Protein AF-A0A428NJE3-F1 (afdb_monomer_lite)

InterPro domains:
  IPR001487 Bromodomain [PF00439] (2-71)
  IPR001487 Bromodomain [PR00503] (6-19)
  IPR001487 Bromodomain [PR00503] (20-36)
  IPR001487 Bromodomain [PR00503] (36-54)
  IPR001487 Bromodomain [PR00503] (54-72)
  IPR001487 Bromodomain [PS50014] (3-72)
  IPR001487 Bromodomain [SM00297] (2-72)
  IPR018359 Bromodomain, conserved site [PS00633] (8-65)
  IPR036427 Bromodomain-like superfamily [G3DSA:1.20.920.10] (1-72)
  IPR036427 Bromodomain-like superfamily [SSF47370] (2-71)
  IPR037800 Histone acetyltransferase GCN5 [PTHR45750] (2-71)

Foldseek 3Di:
DLCPDPPQVVQADWDDCVVPVCLCVQQVDTAGPVVLVVCVVVVVPPDVVVSVVRVVSSVVSCCSCPPPPHDD

Structure (mmCIF, N/CA/C/O backbone):
data_AF-A0A428NJE3-F1
#
_entry.id   AF-A0A428NJE3-F1
#
loop_
_atom_site.group_PDB
_atom_site.id
_atom_site.type_symbol
_atom_site.label_atom_id
_atom_site.label_alt_id
_atom_site.label_comp_id
_atom_site.label_asym_id
_atom_site.label_entity_id
_atom_site.label_seq_id
_atom_site.pdbx_PDB_ins_code
_atom_site.Cartn_x
_atom_site.Cartn_y
_atom_site.Cartn_z
_atom_site.occupancy
_atom_site.B_iso_or_equiv
_atom_site.auth_seq_id
_atom_site.auth_comp_id
_atom_site.auth_asym_id
_atom_site.auth_atom_id
_atom_site.pdbx_PDB_model_num
ATOM 1 N N . GLY A 1 1 ? 1.590 12.171 10.658 1.00 75.25 1 GLY A N 1
ATOM 2 C CA . GLY A 1 1 ? 0.979 10.898 10.230 1.00 75.25 1 GLY A CA 1
ATOM 3 C C . GLY A 1 1 ? 1.772 10.325 9.075 1.00 75.25 1 GLY A C 1
ATOM 4 O O . GLY A 1 1 ? 2.472 11.097 8.427 1.00 75.25 1 GLY A O 1
ATOM 5 N N . LEU A 1 2 ? 1.676 9.015 8.835 1.00 82.69 2 LEU A N 1
ATOM 6 C CA . LEU A 1 2 ? 2.452 8.290 7.814 1.00 82.69 2 LEU A CA 1
ATOM 7 C C . LEU A 1 2 ? 2.404 8.961 6.430 1.00 82.69 2 LEU A C 1
ATOM 9 O O . LEU A 1 2 ? 3.456 9.237 5.869 1.00 82.69 2 LEU A O 1
ATOM 13 N N . GLN A 1 3 ? 1.221 9.365 5.957 1.00 87.00 3 GLN A N 1
ATOM 14 C CA . GLN A 1 3 ? 1.042 10.045 4.663 1.00 87.00 3 GLN A CA 1
ATOM 15 C C . GLN A 1 3 ? 1.712 11.434 4.551 1.00 87.00 3 GLN A C 1
ATOM 17 O O . GLN A 1 3 ? 1.911 11.946 3.458 1.00 87.00 3 GLN A O 1
ATOM 22 N N . LYS A 1 4 ? 2.059 12.084 5.673 1.00 89.44 4 LYS A N 1
ATOM 23 C CA . LYS A 1 4 ? 2.743 13.397 5.678 1.00 89.44 4 LYS A CA 1
ATOM 24 C C . LYS A 1 4 ? 4.263 13.266 5.785 1.00 89.44 4 LYS A C 1
ATOM 26 O O . LYS A 1 4 ? 4.970 14.272 5.788 1.00 89.44 4 LYS A O 1
ATOM 31 N N . HIS A 1 5 ? 4.777 12.047 5.946 1.00 92.44 5 HIS A N 1
ATOM 32 C CA . HIS A 1 5 ? 6.211 11.817 6.044 1.00 92.44 5 HIS A CA 1
ATOM 33 C C . HIS A 1 5 ? 6.871 12.051 4.677 1.00 92.44 5 HIS A C 1
ATOM 35 O O . HIS A 1 5 ? 6.343 11.615 3.658 1.00 92.44 5 HIS A O 1
ATOM 41 N N . LYS A 1 6 ? 8.044 12.699 4.633 1.00 92.31 6 LYS A N 1
ATOM 42 C CA . LYS A 1 6 ? 8.712 13.072 3.365 1.00 92.31 6 LYS A CA 1
ATOM 43 C C . LYS A 1 6 ? 9.019 11.872 2.460 1.00 92.31 6 LYS A C 1
ATOM 45 O O . LYS A 1 6 ? 9.013 12.001 1.244 1.00 92.31 6 LYS A O 1
ATOM 50 N N . SER A 1 7 ? 9.247 10.706 3.057 1.00 92.25 7 SER A N 1
ATOM 51 C CA . SER A 1 7 ? 9.531 9.454 2.342 1.00 92.25 7 SER A CA 1
ATOM 52 C C . SER A 1 7 ? 8.284 8.626 2.013 1.00 92.25 7 SER A C 1
ATOM 54 O O . SER A 1 7 ? 8.423 7.484 1.597 1.00 92.25 7 SER A O 1
ATOM 56 N N . SER A 1 8 ? 7.074 9.145 2.251 1.00 93.50 8 SER A N 1
ATOM 57 C CA . SER A 1 8 ? 5.837 8.375 2.053 1.00 93.50 8 SER A CA 1
ATOM 58 C C . SER A 1 8 ? 5.364 8.313 0.603 1.00 93.50 8 SER A C 1
ATOM 60 O O . SER A 1 8 ? 4.554 7.450 0.288 1.00 93.50 8 SER A O 1
ATOM 62 N N . TRP A 1 9 ? 5.878 9.188 -0.270 1.00 94.50 9 TRP A N 1
ATOM 63 C CA . TRP A 1 9 ? 5.387 9.363 -1.639 1.00 94.50 9 TRP A CA 1
ATOM 64 C C . TRP A 1 9 ? 5.266 8.070 -2.476 1.00 94.50 9 TRP A C 1
ATOM 66 O O . TRP A 1 9 ? 4.271 7.977 -3.191 1.00 94.50 9 TRP A O 1
ATOM 76 N N . PRO A 1 10 ? 6.148 7.045 -2.368 1.00 93.88 10 PRO A N 1
ATOM 77 C CA . PRO A 1 10 ? 5.999 5.804 -3.141 1.00 93.88 10 PRO A CA 1
ATOM 78 C C . PRO A 1 10 ? 4.850 4.913 -2.658 1.00 93.88 10 PRO A C 1
ATOM 80 O O . PRO A 1 10 ? 4.471 3.972 -3.340 1.00 93.88 10 PRO A O 1
ATOM 83 N N 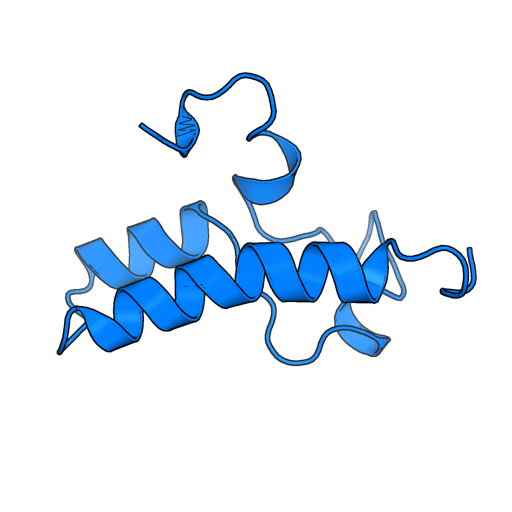. PHE A 1 11 ? 4.331 5.176 -1.458 1.00 96.75 11 PHE A N 1
ATOM 84 C CA . PHE A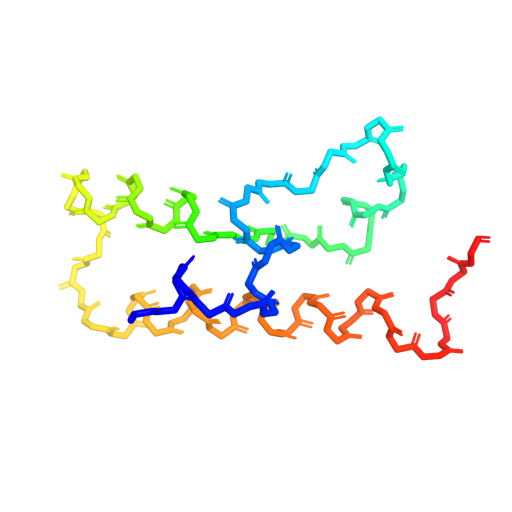 1 11 ? 3.335 4.347 -0.782 1.00 96.75 11 PHE A CA 1
ATOM 85 C C . PHE A 1 11 ? 1.967 5.025 -0.718 1.00 96.75 11 PHE A C 1
ATOM 87 O O . PHE A 1 11 ? 1.074 4.508 -0.059 1.00 96.75 11 PHE A O 1
ATOM 94 N N . LEU A 1 12 ? 1.802 6.211 -1.316 1.00 97.38 12 LEU A N 1
ATOM 95 C CA . LEU A 1 12 ? 0.550 6.966 -1.228 1.00 97.38 12 LEU A CA 1
ATOM 96 C C . LEU A 1 12 ? -0.559 6.386 -2.106 1.00 97.38 12 LEU A C 1
ATOM 98 O O . LEU A 1 12 ? -1.723 6.604 -1.791 1.00 97.38 12 LEU A O 1
ATOM 102 N N . GLN A 1 13 ? -0.202 5.720 -3.202 1.00 97.88 13 GLN A N 1
ATOM 103 C CA . GLN A 1 13 ? -1.117 5.189 -4.213 1.00 97.88 13 GLN A CA 1
ATOM 104 C C . GLN A 1 13 ? -0.637 3.804 -4.675 1.00 97.88 13 GLN A C 1
ATOM 106 O O . GLN A 1 13 ? 0.542 3.488 -4.479 1.00 97.88 13 GLN A O 1
ATOM 111 N N . PRO A 1 14 ? -1.507 2.993 -5.308 1.00 97.94 14 PRO A N 1
ATOM 112 C CA . PRO A 1 14 ? -1.099 1.728 -5.904 1.00 97.94 14 PRO A CA 1
ATOM 113 C C . PRO A 1 14 ? 0.044 1.916 -6.908 1.00 97.94 14 PRO A C 1
ATOM 115 O O . PRO A 1 14 ? 0.073 2.900 -7.650 1.00 97.94 14 PRO A O 1
ATOM 118 N N . VAL A 1 15 ? 0.963 0.950 -6.972 1.00 96.38 15 VAL A N 1
ATOM 119 C CA . VAL A 1 15 ? 2.021 0.943 -7.992 1.00 96.38 15 VAL A CA 1
ATOM 120 C C . VAL A 1 15 ? 1.390 0.798 -9.375 1.00 96.38 15 VAL A C 1
ATOM 122 O O . VAL A 1 15 ? 0.659 -0.150 -9.635 1.00 96.38 15 VAL A O 1
ATOM 125 N N . SER A 1 16 ? 1.672 1.729 -10.280 1.00 94.94 16 SER A N 1
ATOM 126 C CA . SER A 1 16 ? 1.176 1.657 -11.653 1.00 94.94 16 SER A CA 1
ATOM 127 C C . SER A 1 16 ? 1.830 0.497 -12.404 1.00 94.94 16 SER A C 1
ATOM 129 O O . SER A 1 16 ? 3.056 0.415 -12.484 1.00 94.94 16 SER A O 1
ATOM 131 N N . LYS A 1 17 ? 1.017 -0.379 -13.007 1.00 90.12 17 LYS A N 1
ATOM 132 C CA . LYS A 1 17 ? 1.512 -1.455 -13.882 1.00 90.12 17 LYS A CA 1
ATOM 133 C C . LYS A 1 17 ? 2.203 -0.906 -15.136 1.00 90.12 17 LYS A C 1
ATOM 135 O O . LYS A 1 17 ? 3.096 -1.558 -15.665 1.00 90.12 17 LYS A O 1
ATOM 140 N N . ASP A 1 18 ? 1.795 0.271 -15.602 1.00 92.62 18 ASP A N 1
ATOM 141 C CA . ASP A 1 18 ? 2.397 0.899 -16.780 1.00 92.62 18 ASP A CA 1
ATOM 142 C C . ASP A 1 18 ? 3.802 1.440 -16.469 1.00 92.62 18 ASP A C 1
ATOM 144 O O . ASP A 1 18 ? 4.666 1.441 -17.344 1.00 92.62 18 ASP A O 1
ATOM 148 N N . ASP A 1 19 ? 4.045 1.836 -15.214 1.00 90.94 19 ASP A N 1
ATOM 149 C CA . ASP A 1 19 ? 5.345 2.345 -14.763 1.00 90.94 19 ASP A CA 1
ATOM 150 C C . ASP A 1 19 ? 6.278 1.219 -14.290 1.00 90.94 19 ASP A C 1
ATOM 152 O O . ASP A 1 19 ? 7.498 1.326 -14.415 1.00 90.94 19 ASP A O 1
ATOM 156 N N . VAL A 1 20 ? 5.711 0.138 -13.739 1.00 91.69 20 VAL A N 1
ATOM 157 C CA . VAL A 1 20 ? 6.449 -1.009 -13.191 1.00 91.69 20 VAL A CA 1
ATOM 158 C C . VAL A 1 20 ? 5.792 -2.312 -13.655 1.00 91.69 20 VAL A C 1
ATOM 160 O O . VAL A 1 20 ? 4.920 -2.878 -12.988 1.00 91.69 20 VAL A O 1
ATOM 163 N N . ALA A 1 21 ? 6.202 -2.778 -14.835 1.00 91.69 21 ALA A N 1
ATOM 164 C CA . ALA A 1 21 ? 5.534 -3.855 -15.570 1.00 91.69 21 ALA A CA 1
ATOM 165 C C . ALA A 1 21 ? 5.455 -5.191 -14.808 1.00 91.69 21 ALA A C 1
ATOM 167 O O . ALA A 1 21 ? 4.440 -5.889 -14.884 1.00 91.69 21 ALA A O 1
ATOM 168 N N . ASP A 1 22 ? 6.499 -5.532 -14.058 1.00 90.88 22 ASP A N 1
ATOM 169 C CA . ASP A 1 22 ? 6.673 -6.806 -13.356 1.00 90.88 22 ASP A CA 1
ATOM 170 C C . ASP A 1 22 ? 6.212 -6.765 -11.885 1.00 90.88 22 ASP A C 1
ATOM 172 O O . ASP A 1 22 ? 6.214 -7.791 -11.195 1.00 90.88 22 ASP A O 1
ATOM 176 N N . TYR A 1 23 ? 5.750 -5.608 -11.391 1.00 94.25 23 TYR A N 1
ATOM 177 C CA . TYR A 1 23 ? 5.377 -5.441 -9.984 1.00 94.25 23 TYR A CA 1
ATOM 178 C C . TYR A 1 23 ? 4.336 -6.468 -9.537 1.00 94.25 23 TYR A C 1
ATOM 180 O O . TYR A 1 23 ? 4.530 -7.172 -8.549 1.00 94.25 23 TYR A O 1
ATOM 188 N N . TYR A 1 24 ? 3.256 -6.615 -10.304 1.00 95.12 24 TYR A N 1
ATOM 189 C CA . TYR A 1 24 ? 2.165 -7.548 -10.003 1.00 95.12 24 TYR A CA 1
ATOM 190 C C . TYR A 1 24 ? 2.493 -9.012 -10.355 1.00 95.12 24 TYR A C 1
ATOM 192 O O . TYR A 1 24 ? 1.775 -9.940 -9.968 1.00 95.12 24 TYR A O 1
ATOM 200 N N . GLU A 1 25 ? 3.597 -9.254 -11.065 1.00 93.44 25 GLU A N 1
ATOM 201 C CA . GLU A 1 25 ? 4.140 -10.600 -11.251 1.00 93.44 25 GLU A CA 1
ATOM 202 C C . GLU A 1 25 ? 4.887 -11.055 -9.992 1.00 93.44 25 GLU A C 1
ATOM 204 O O . GLU A 1 25 ? 4.740 -12.207 -9.573 1.00 93.44 25 GLU A O 1
ATOM 209 N N . THR A 1 26 ? 5.585 -10.136 -9.325 1.00 92.25 26 THR A N 1
ATOM 210 C CA . THR A 1 26 ? 6.364 -10.395 -8.104 1.00 92.25 26 THR A CA 1
ATOM 211 C C . THR A 1 26 ? 5.529 -10.284 -6.821 1.00 92.25 26 THR A C 1
ATOM 213 O O . THR A 1 26 ? 5.657 -11.115 -5.911 1.00 92.25 26 THR A O 1
ATOM 216 N N . ILE A 1 27 ? 4.653 -9.281 -6.744 1.00 95.88 27 ILE A N 1
ATOM 217 C CA . ILE A 1 27 ? 3.832 -8.937 -5.580 1.00 95.88 27 ILE A CA 1
ATOM 218 C C . ILE A 1 27 ? 2.400 -9.433 -5.777 1.00 95.88 27 ILE A C 1
ATOM 220 O O . ILE A 1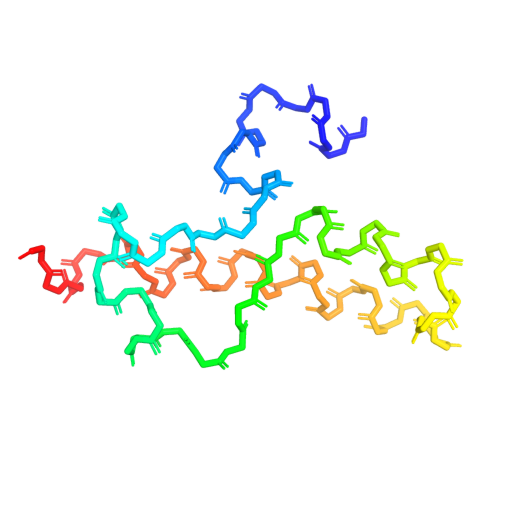 27 ? 1.697 -9.015 -6.694 1.00 95.88 27 ILE A O 1
ATOM 224 N N . LYS A 1 28 ? 1.963 -10.344 -4.899 1.00 95.94 28 LYS A N 1
ATOM 225 C CA . LYS A 1 28 ? 0.648 -11.008 -4.996 1.00 95.94 28 LYS A CA 1
ATOM 226 C C . LYS A 1 28 ? -0.450 -10.339 -4.176 1.00 95.94 28 LYS A C 1
ATOM 228 O O . LYS A 1 28 ? -1.613 -10.426 -4.550 1.00 95.94 28 LYS A O 1
ATOM 233 N N . GLU A 1 29 ? -0.079 -9.652 -3.101 1.00 97.75 29 GLU A N 1
ATOM 234 C CA . GLU A 1 29 ? -0.995 -8.912 -2.228 1.00 97.75 29 GLU A CA 1
ATOM 235 C C . GLU A 1 29 ? -0.545 -7.444 -2.154 1.00 97.75 29 GLU A C 1
ATOM 237 O O . GLU A 1 29 ? 0.046 -7.035 -1.155 1.00 97.75 29 GLU A O 1
ATOM 242 N N . PRO A 1 30 ? -0.736 -6.654 -3.231 1.00 97.88 30 PRO A N 1
ATOM 243 C CA . PRO A 1 30 ? -0.325 -5.251 -3.271 1.00 97.88 30 PRO A CA 1
ATOM 244 C C . PRO A 1 30 ? -1.075 -4.432 -2.214 1.00 97.88 30 PRO A C 1
ATOM 246 O O . PRO A 1 30 ? -2.251 -4.684 -1.944 1.00 97.88 30 PRO A O 1
ATOM 249 N N . MET A 1 31 ? -0.401 -3.435 -1.637 1.00 98.69 31 MET A N 1
ATOM 250 C CA . MET A 1 31 ? -0.986 -2.531 -0.648 1.00 98.69 31 MET A CA 1
ATOM 251 C C . MET A 1 31 ? -0.320 -1.157 -0.694 1.00 98.69 31 MET A C 1
ATOM 253 O O . MET A 1 31 ? 0.876 -1.052 -0.965 1.00 98.69 31 MET A O 1
ATOM 257 N N . ASP A 1 32 ? -1.097 -0.124 -0.384 1.00 98.56 32 ASP A N 1
ATOM 258 C CA . ASP A 1 32 ? -0.689 1.276 -0.324 1.00 98.56 32 ASP A CA 1
ATOM 259 C C . ASP A 1 32 ? -1.575 2.050 0.672 1.00 98.56 32 ASP A C 1
ATOM 261 O O . ASP A 1 32 ? -2.637 1.584 1.092 1.00 98.56 32 ASP A O 1
ATOM 265 N N . LEU A 1 33 ? -1.137 3.246 1.066 1.00 98.31 33 LEU A N 1
ATOM 266 C CA . LEU A 1 33 ? -1.807 4.071 2.072 1.00 98.31 33 LEU A CA 1
ATOM 267 C C . LEU A 1 33 ? -3.170 4.603 1.606 1.00 98.31 33 LEU A C 1
ATOM 269 O O . LEU A 1 33 ? -4.030 4.818 2.459 1.00 98.31 33 LEU A O 1
ATOM 273 N N . GLY A 1 34 ? -3.374 4.812 0.303 1.00 98.19 34 GLY A N 1
ATOM 274 C CA . GLY A 1 34 ? -4.659 5.235 -0.257 1.00 98.19 34 GLY A CA 1
ATOM 275 C C . GLY A 1 34 ? -5.690 4.108 -0.212 1.00 98.19 34 GLY A C 1
ATOM 276 O O . GLY A 1 34 ? -6.826 4.320 0.210 1.00 98.19 34 GLY A O 1
ATOM 277 N N . THR A 1 35 ? -5.277 2.882 -0.543 1.00 98.56 35 THR A N 1
ATOM 278 C CA . THR A 1 35 ? -6.111 1.683 -0.370 1.00 98.56 35 THR A CA 1
ATOM 279 C C . THR A 1 35 ? -6.473 1.471 1.101 1.00 98.56 35 THR A C 1
ATOM 281 O O . THR A 1 35 ? -7.641 1.229 1.410 1.00 98.56 35 THR A O 1
ATOM 284 N N . MET A 1 36 ? -5.514 1.609 2.024 1.00 98.56 36 MET A N 1
ATOM 285 C CA . MET A 1 36 ? -5.794 1.503 3.462 1.00 98.56 36 MET A CA 1
ATOM 286 C C . MET A 1 36 ? -6.792 2.561 3.949 1.00 98.56 36 MET A C 1
ATOM 288 O O . MET A 1 36 ? -7.682 2.253 4.740 1.00 98.56 36 MET A O 1
ATOM 292 N N . GLU A 1 37 ? -6.667 3.803 3.482 1.00 98.19 37 GLU A N 1
ATOM 293 C CA . GLU A 1 37 ? -7.603 4.881 3.811 1.00 98.19 37 GLU A CA 1
ATOM 294 C C . GLU A 1 37 ? -9.021 4.554 3.326 1.00 98.19 37 GLU A C 1
ATOM 296 O O . GLU A 1 37 ? -9.958 4.576 4.124 1.00 98.19 37 GLU A O 1
ATOM 301 N N . ALA A 1 38 ? -9.171 4.112 2.074 1.00 98.44 38 ALA A N 1
ATOM 302 C CA . ALA A 1 38 ? -10.466 3.709 1.527 1.00 98.44 38 ALA A CA 1
ATOM 303 C C . ALA A 1 38 ? -11.100 2.537 2.306 1.00 98.44 38 ALA A C 1
ATOM 305 O O . ALA A 1 38 ? -12.300 2.547 2.590 1.00 98.44 38 ALA A O 1
ATOM 306 N N . ARG A 1 39 ? -10.301 1.533 2.701 1.00 98.50 39 ARG A N 1
ATOM 307 C CA . ARG A 1 39 ? -10.760 0.399 3.530 1.00 98.50 39 ARG A CA 1
ATOM 308 C C . ARG A 1 39 ? -11.209 0.847 4.919 1.00 98.50 39 ARG A C 1
ATOM 310 O O . ARG A 1 39 ? -12.223 0.359 5.428 1.00 98.50 39 ARG A O 1
ATOM 317 N N . LEU A 1 40 ? -10.476 1.779 5.527 1.00 97.88 40 LEU A N 1
ATOM 318 C CA . LEU A 1 40 ? -10.810 2.347 6.830 1.00 97.88 40 LEU A CA 1
ATOM 319 C C . LEU A 1 40 ? -12.141 3.106 6.779 1.00 97.88 40 LEU A C 1
ATOM 321 O O . LEU A 1 40 ? -13.014 2.860 7.612 1.00 97.88 40 LEU A O 1
ATOM 325 N N . GLU A 1 41 ? -12.328 3.973 5.782 1.00 98.12 41 GLU A N 1
ATOM 326 C CA . GLU A 1 41 ? -13.574 4.722 5.572 1.00 98.12 41 GLU A CA 1
ATOM 327 C C . GLU A 1 41 ? -14.768 3.797 5.301 1.00 98.12 41 GLU A C 1
ATOM 329 O O . GLU A 1 41 ? -15.865 4.009 5.825 1.00 98.12 41 GLU A O 1
ATOM 334 N N . ALA A 1 42 ? -14.536 2.712 4.560 1.00 98.38 42 ALA A N 1
ATOM 335 C CA . ALA A 1 42 ? -15.524 1.673 4.293 1.00 98.38 42 ALA A CA 1
ATOM 336 C C . ALA A 1 42 ? -15.786 0.729 5.487 1.00 98.38 42 ALA A C 1
ATOM 338 O O . ALA A 1 42 ? -16.580 -0.203 5.354 1.00 98.38 42 ALA A O 1
ATOM 339 N N . LYS A 1 43 ? -15.149 0.952 6.649 1.00 97.69 43 LYS A N 1
ATOM 340 C CA . LYS A 1 43 ? -15.249 0.111 7.861 1.00 97.69 43 LYS A CA 1
ATOM 341 C C . LYS A 1 43 ? -14.897 -1.363 7.613 1.00 97.69 43 LYS A C 1
ATOM 343 O O . LYS A 1 43 ? -15.500 -2.254 8.205 1.00 97.69 43 LYS A O 1
ATOM 348 N N . GLN A 1 44 ? -13.927 -1.619 6.737 1.00 98.38 44 GLN A N 1
ATOM 349 C CA . GLN A 1 44 ? -13.505 -2.976 6.370 1.00 98.38 44 GLN A CA 1
ATOM 350 C C . GLN A 1 44 ? -12.470 -3.576 7.331 1.00 98.38 44 GLN A C 1
ATOM 352 O O . GLN A 1 44 ? -12.238 -4.780 7.293 1.00 98.38 44 GLN A O 1
ATOM 357 N N . TYR A 1 45 ? -11.884 -2.768 8.216 1.00 98.44 45 TYR A N 1
ATOM 358 C CA . TYR A 1 45 ? -11.047 -3.249 9.315 1.00 98.44 45 TYR A CA 1
ATOM 359 C C . TYR A 1 45 ? -11.920 -3.589 10.521 1.00 98.44 45 TYR A C 1
ATOM 361 O O . TYR A 1 45 ? -12.459 -2.691 11.174 1.00 98.44 45 TYR A O 1
ATOM 369 N N . MET A 1 46 ? -12.086 -4.883 10.797 1.00 97.06 46 MET A N 1
ATOM 370 C CA . MET A 1 46 ? -12.939 -5.373 11.885 1.00 97.06 46 MET A CA 1
ATOM 371 C C . MET A 1 46 ? -12.180 -5.510 13.195 1.00 97.06 46 MET A C 1
ATOM 373 O O . MET A 1 46 ? -12.784 -5.417 14.265 1.00 97.06 46 MET A O 1
ATOM 377 N N . ALA A 1 47 ? -10.862 -5.652 13.107 1.00 98.00 47 ALA A N 1
ATOM 378 C CA . A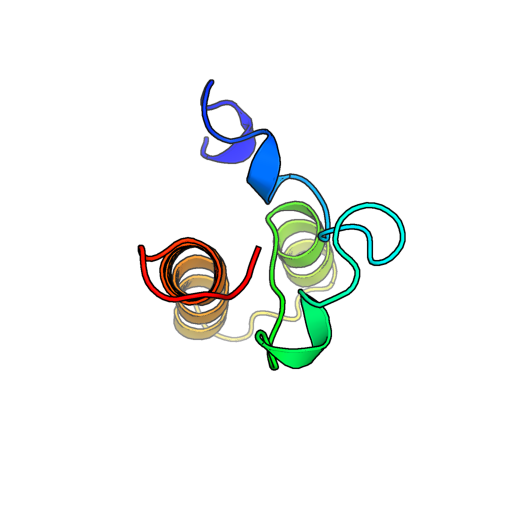LA A 1 47 ? -9.959 -5.622 14.237 1.00 98.00 47 ALA A CA 1
ATOM 379 C C . ALA A 1 47 ? -8.715 -4.761 13.924 1.00 98.00 47 ALA A C 1
ATOM 381 O O . ALA A 1 47 ? -8.343 -4.615 12.754 1.00 98.00 47 ALA A O 1
ATOM 382 N N . PRO A 1 48 ? -8.046 -4.173 14.936 1.00 97.75 48 PRO A N 1
ATOM 383 C CA . PRO A 1 48 ? -6.790 -3.444 14.735 1.00 97.75 48 PRO A CA 1
ATOM 384 C C . PRO A 1 48 ? -5.718 -4.262 14.003 1.00 97.75 48 PRO A C 1
ATOM 386 O O . PRO A 1 48 ? -4.910 -3.707 13.261 1.00 97.75 48 PRO A O 1
ATOM 389 N N . GLU A 1 49 ? -5.730 -5.581 14.182 1.00 98.38 49 GLU A N 1
ATOM 390 C CA . GLU A 1 49 ? -4.831 -6.528 13.530 1.00 98.38 49 GLU A CA 1
ATOM 391 C C . GLU A 1 49 ? -4.977 -6.508 12.003 1.00 98.38 49 GLU A C 1
ATOM 393 O O . GLU A 1 49 ? -3.972 -6.628 11.305 1.00 98.38 49 GLU A O 1
ATOM 398 N N . ASP A 1 50 ? -6.185 -6.278 11.474 1.00 98.38 50 ASP A N 1
ATOM 399 C CA . ASP A 1 50 ? -6.424 -6.188 10.028 1.00 98.38 50 ASP A CA 1
ATOM 400 C C . ASP A 1 50 ? -5.723 -4.955 9.433 1.00 98.38 50 ASP A C 1
ATOM 402 O O . ASP A 1 50 ? -5.081 -5.026 8.384 1.00 98.38 50 ASP A O 1
ATOM 406 N N . PHE A 1 51 ? -5.789 -3.824 10.142 1.00 98.19 51 PHE A N 1
ATOM 407 C CA . PHE A 1 51 ? -5.100 -2.592 9.754 1.00 98.19 51 PHE A CA 1
ATOM 408 C C . PHE A 1 51 ? -3.576 -2.743 9.855 1.00 98.19 51 PHE A C 1
ATOM 410 O O . PHE A 1 51 ? -2.841 -2.299 8.973 1.00 98.19 51 PHE A O 1
ATOM 417 N N . ILE A 1 52 ? -3.089 -3.384 10.926 1.00 98.12 52 ILE A N 1
ATOM 418 C CA . ILE A 1 52 ? -1.657 -3.657 11.121 1.00 98.12 52 ILE A CA 1
ATOM 419 C C . ILE A 1 52 ? -1.130 -4.569 10.010 1.00 98.12 52 ILE A C 1
ATOM 421 O O . ILE A 1 52 ? -0.037 -4.318 9.500 1.00 98.12 52 ILE A O 1
ATOM 425 N N . LYS A 1 53 ? -1.905 -5.581 9.605 1.00 98.44 53 LYS A N 1
ATOM 426 C CA . LYS A 1 53 ? -1.547 -6.489 8.513 1.00 98.44 53 LYS A CA 1
ATOM 427 C C . LYS A 1 53 ? -1.342 -5.731 7.200 1.00 98.44 53 LYS A C 1
ATOM 429 O O . LYS A 1 53 ? -0.303 -5.896 6.566 1.00 98.44 53 LYS A O 1
ATOM 434 N N . ASP A 1 54 ? -2.270 -4.855 6.820 1.00 98.62 54 ASP A N 1
ATOM 435 C CA . ASP A 1 54 ? -2.113 -4.040 5.607 1.00 98.62 54 ASP A CA 1
ATOM 436 C C . ASP A 1 54 ? -0.923 -3.068 5.715 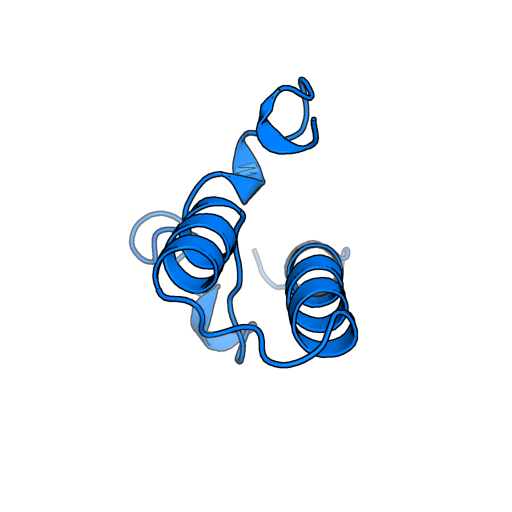1.00 98.62 54 ASP A C 1
ATOM 438 O O . ASP A 1 54 ? -0.162 -2.903 4.759 1.00 98.62 54 ASP A O 1
ATOM 442 N N . ALA A 1 55 ? -0.691 -2.480 6.894 1.00 97.94 55 ALA A N 1
ATOM 443 C CA . ALA A 1 55 ? 0.477 -1.630 7.119 1.00 97.94 55 ALA A CA 1
ATOM 444 C C . ALA A 1 55 ? 1.797 -2.403 6.936 1.00 97.94 55 ALA A C 1
ATOM 446 O O . ALA A 1 55 ? 2.748 -1.880 6.355 1.00 97.94 55 ALA A O 1
ATOM 447 N N . GLN A 1 56 ? 1.866 -3.647 7.421 1.00 98.00 56 GLN A N 1
ATOM 448 C CA . GLN A 1 56 ? 3.028 -4.525 7.259 1.00 98.00 56 GLN A CA 1
ATOM 449 C C . GLN A 1 56 ? 3.249 -4.912 5.793 1.00 98.00 56 GLN A C 1
ATOM 451 O O . GLN A 1 56 ? 4.393 -4.852 5.332 1.00 98.00 56 GLN A O 1
ATOM 456 N N . LEU A 1 57 ? 2.172 -5.197 5.047 1.00 98.38 57 LEU A N 1
ATOM 457 C CA . LEU A 1 57 ? 2.238 -5.524 3.620 1.00 98.38 57 LEU A CA 1
ATOM 458 C C . LEU A 1 57 ? 2.930 -4.430 2.800 1.00 98.38 57 LEU A C 1
ATOM 460 O O . LEU A 1 57 ? 3.736 -4.756 1.932 1.00 98.38 57 LEU A O 1
ATOM 464 N N . ILE A 1 58 ? 2.707 -3.142 3.093 1.00 97.88 58 ILE A N 1
ATOM 465 C CA . ILE A 1 58 ? 3.403 -2.041 2.396 1.00 97.88 58 ILE A CA 1
ATOM 466 C C . ILE A 1 58 ? 4.928 -2.207 2.497 1.00 97.88 58 ILE A C 1
ATOM 468 O O . ILE A 1 58 ? 5.644 -2.127 1.495 1.00 97.88 58 ILE A O 1
ATOM 472 N N . PHE A 1 59 ? 5.442 -2.466 3.701 1.00 94.81 59 PHE A N 1
ATOM 473 C CA . PHE A 1 59 ? 6.882 -2.598 3.925 1.00 94.81 59 PHE A CA 1
ATOM 474 C C . PHE A 1 59 ? 7.443 -3.918 3.393 1.00 94.81 59 PHE A C 1
ATOM 476 O O . PHE A 1 59 ? 8.560 -3.943 2.876 1.00 94.81 59 PHE A O 1
ATOM 483 N N . GLU A 1 60 ? 6.698 -5.013 3.528 1.00 96.19 60 GLU A N 1
ATOM 484 C CA . GLU A 1 60 ? 7.095 -6.334 3.035 1.00 96.19 60 GLU A CA 1
ATOM 485 C C . GLU A 1 60 ? 7.145 -6.379 1.513 1.00 96.19 60 GLU A C 1
ATOM 487 O O . GLU A 1 60 ? 8.151 -6.819 0.961 1.00 96.19 60 GLU A O 1
ATOM 492 N N . ASN A 1 61 ? 6.125 -5.849 0.837 1.00 96.44 61 ASN A N 1
ATOM 493 C CA . ASN A 1 61 ? 6.096 -5.747 -0.618 1.00 96.44 61 ASN A CA 1
ATOM 494 C C . ASN A 1 61 ? 7.218 -4.847 -1.131 1.00 96.44 61 ASN A C 1
ATOM 496 O O . ASN A 1 61 ? 7.881 -5.189 -2.106 1.00 96.44 61 ASN A O 1
ATOM 500 N N . CYS A 1 62 ? 7.470 -3.726 -0.449 1.00 94.62 62 CYS A N 1
ATOM 501 C CA . CYS A 1 62 ? 8.570 -2.836 -0.793 1.00 94.62 62 CYS A CA 1
ATOM 502 C C . CYS A 1 62 ? 9.923 -3.552 -0.700 1.00 94.62 62 CYS A C 1
ATOM 504 O O . CYS A 1 62 ? 10.683 -3.516 -1.661 1.00 94.62 62 CYS A O 1
ATOM 506 N N . ARG A 1 63 ? 10.220 -4.251 0.403 1.00 93.00 63 ARG A N 1
ATOM 507 C CA . ARG A 1 63 ? 11.471 -5.024 0.520 1.00 93.00 63 ARG A CA 1
ATOM 508 C C . ARG A 1 63 ? 11.542 -6.149 -0.507 1.00 93.00 63 ARG A C 1
ATOM 510 O O . ARG A 1 63 ? 12.534 -6.269 -1.206 1.00 93.00 63 ARG A O 1
ATOM 517 N N . ARG A 1 64 ? 10.468 -6.929 -0.653 1.00 92.62 64 ARG A N 1
ATOM 518 C CA . ARG A 1 64 ? 10.408 -8.058 -1.589 1.00 92.62 64 ARG A CA 1
ATOM 519 C C . ARG A 1 64 ? 10.661 -7.630 -3.031 1.00 92.62 64 ARG A C 1
ATOM 521 O O . ARG A 1 64 ? 11.335 -8.351 -3.752 1.00 92.62 64 ARG A O 1
ATOM 528 N N . PHE A 1 65 ? 10.098 -6.499 -3.448 1.00 92.38 65 PHE A N 1
ATOM 529 C CA . PHE A 1 65 ? 10.288 -5.991 -4.800 1.00 92.38 65 PHE A CA 1
ATOM 530 C C . PHE A 1 65 ? 11.663 -5.332 -4.980 1.00 92.38 65 PHE A C 1
ATOM 532 O O . PHE A 1 65 ? 12.293 -5.543 -6.008 1.00 92.38 65 PHE A O 1
ATOM 539 N N . ASN A 1 66 ? 12.151 -4.576 -3.988 1.00 88.94 66 ASN A N 1
ATOM 540 C CA . ASN A 1 66 ? 13.349 -3.736 -4.132 1.00 88.94 66 ASN A CA 1
ATOM 541 C C . ASN A 1 66 ? 14.660 -4.340 -3.590 1.00 88.94 66 ASN A C 1
ATOM 543 O O . ASN A 1 66 ? 15.707 -3.715 -3.769 1.00 88.94 66 ASN A O 1
ATOM 547 N N . ASP A 1 67 ? 14.644 -5.494 -2.915 1.00 85.12 67 ASP A N 1
ATOM 548 C CA . ASP A 1 67 ? 15.876 -6.180 -2.502 1.00 85.12 67 ASP A CA 1
ATOM 549 C C . ASP A 1 67 ? 16.739 -6.516 -3.735 1.00 85.12 67 ASP A C 1
ATOM 551 O O . ASP A 1 67 ? 16.218 -6.801 -4.815 1.00 85.12 67 ASP A O 1
ATOM 555 N N . GLU A 1 68 ? 18.068 -6.484 -3.566 1.00 56.53 68 GLU A N 1
ATOM 556 C CA . GLU A 1 68 ? 19.114 -6.482 -4.615 1.00 56.53 68 GLU A CA 1
ATOM 557 C C . GLU A 1 68 ? 19.147 -7.706 -5.575 1.00 56.53 68 GLU A C 1
ATOM 559 O O . GLU A 1 68 ? 20.116 -7.892 -6.309 1.00 56.53 68 GLU A O 1
ATOM 564 N N . GLY A 1 69 ? 18.103 -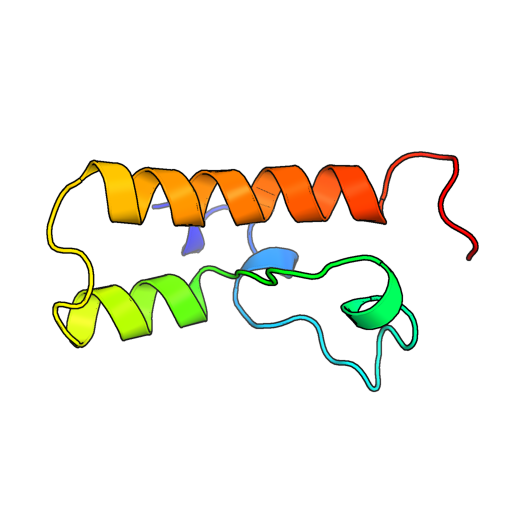8.538 -5.609 1.00 57.16 69 GLY A N 1
ATOM 565 C CA . GLY A 1 69 ? 17.962 -9.711 -6.477 1.00 57.16 69 GLY A CA 1
ATOM 566 C C . GLY A 1 69 ? 16.736 -9.722 -7.398 1.00 57.16 69 GLY A C 1
ATOM 567 O O . GLY A 1 69 ? 16.608 -10.663 -8.183 1.00 57.16 69 GLY A O 1
ATOM 568 N N . SER A 1 70 ? 15.839 -8.732 -7.333 1.00 54.22 70 SER A N 1
ATOM 569 C CA . SER A 1 70 ? 14.729 -8.637 -8.293 1.00 54.22 70 SER A CA 1
ATOM 570 C C . SER A 1 70 ? 15.255 -8.192 -9.667 1.00 54.22 70 SER A C 1
ATOM 572 O O . SER A 1 70 ? 16.053 -7.248 -9.719 1.00 54.22 70 SER A O 1
ATOM 574 N N . PRO A 1 71 ? 14.870 -8.852 -10.781 1.00 53.88 71 PRO A N 1
ATOM 575 C CA . PRO A 1 71 ? 15.269 -8.420 -12.119 1.00 53.88 71 PRO A CA 1
ATOM 576 C C . PRO A 1 71 ? 14.849 -6.961 -12.335 1.00 53.88 71 PRO A C 1
ATOM 578 O O . PRO A 1 71 ? 13.726 -6.599 -12.003 1.00 53.88 71 PRO A O 1
ATOM 581 N N . ARG A 1 72 ? 15.757 -6.129 -12.851 1.00 58.56 72 ARG A N 1
ATOM 582 C CA . ARG A 1 72 ? 15.409 -4.799 -13.370 1.00 58.56 72 ARG A CA 1
ATOM 583 C C . ARG A 1 72 ? 15.002 -4.896 -14.830 1.00 58.56 72 ARG A C 1
ATOM 585 O O . ARG A 1 72 ? 15.601 -5.746 -15.530 1.00 58.56 72 ARG A O 1
#

Radius of gyration: 12.87 Å; chains: 1; bounding box: 35×24×32 Å

Sequence (72 aa):
GLQKHKSSWPFLQPVSKDDVADYYETIKEPMDLGTMEARLEAKQYMAPEDFIKDAQLIFENCRRFNDEGSPR

Secondary structure (DSSP, 8-state):
-GGGSTT-GGGSSPPPTTTSTTHHHH-SS---HHHHHHHHHTT---SHHHHHHHHHHHHHHHHHHHSTTS--

Organism: NCBI:txid1325733

pLDDT: mean 92.35, std 10.76, range [53.88, 98.69]